Protein AF-A0A183A012-F1 (afdb_monomer_lite)

Structure (mmCIF, N/CA/C/O backbone):
data_AF-A0A183A012-F1
#
_entry.id   AF-A0A183A012-F1
#
loop_
_atom_site.group_PDB
_atom_site.id
_atom_site.type_symbol
_atom_site.label_atom_id
_atom_site.label_alt_id
_atom_site.label_comp_id
_atom_site.label_asym_id
_atom_site.label_entity_id
_atom_site.label_seq_id
_atom_site.pdbx_PDB_ins_code
_atom_site.Cartn_x
_atom_site.Cartn_y
_atom_site.Cartn_z
_atom_site.occupancy
_atom_site.B_iso_or_equiv
_atom_site.auth_seq_id
_atom_site.auth_comp_id
_atom_site.auth_asym_id
_atom_site.auth_atom_id
_atom_site.pdbx_PDB_model_num
ATOM 1 N N . MET A 1 1 ? 51.823 -16.569 -14.529 1.00 36.78 1 MET A N 1
ATOM 2 C CA . MET A 1 1 ? 51.043 -15.963 -13.430 1.00 36.78 1 MET A CA 1
ATOM 3 C C . MET A 1 1 ? 51.991 -15.063 -12.661 1.00 36.78 1 MET A C 1
ATOM 5 O O . MET A 1 1 ? 52.895 -15.563 -12.009 1.00 36.78 1 MET A O 1
ATOM 9 N N . LEU A 1 2 ? 51.897 -13.756 -12.902 1.00 35.31 2 LEU A N 1
ATOM 10 C CA . LEU A 1 2 ? 52.844 -12.757 -12.414 1.00 35.31 2 LEU A CA 1
ATOM 11 C C . LEU A 1 2 ? 52.438 -12.309 -11.009 1.00 35.31 2 LEU A C 1
ATOM 13 O O . LEU A 1 2 ? 51.446 -11.607 -10.849 1.00 35.31 2 LEU A O 1
ATOM 17 N N . ALA A 1 3 ? 53.231 -12.692 -10.018 1.00 40.47 3 ALA A N 1
ATOM 18 C CA . ALA A 1 3 ? 53.372 -11.946 -8.781 1.00 40.47 3 ALA A CA 1
ATOM 19 C C . ALA A 1 3 ? 54.783 -11.364 -8.802 1.00 40.47 3 ALA A C 1
ATOM 21 O O . ALA A 1 3 ? 55.730 -12.127 -8.949 1.00 40.47 3 ALA A O 1
ATOM 22 N N . ASN A 1 4 ? 54.920 -10.043 -8.693 1.00 37.34 4 ASN A N 1
ATOM 23 C CA . ASN A 1 4 ? 56.142 -9.428 -8.186 1.00 37.34 4 ASN A CA 1
ATOM 24 C C . ASN A 1 4 ? 55.814 -8.095 -7.493 1.00 37.34 4 ASN A C 1
ATOM 26 O O . ASN A 1 4 ? 54.924 -7.377 -7.951 1.00 37.34 4 ASN A O 1
ATOM 30 N N . PRO A 1 5 ? 56.495 -7.776 -6.380 1.00 43.38 5 PRO A N 1
ATOM 31 C CA . PRO A 1 5 ? 56.056 -6.796 -5.393 1.00 43.38 5 PRO A CA 1
ATOM 32 C C . PRO A 1 5 ? 56.637 -5.407 -5.690 1.00 43.38 5 PRO A C 1
ATOM 34 O O . PRO A 1 5 ? 57.803 -5.278 -6.066 1.00 43.38 5 PRO A O 1
ATOM 37 N N . CYS A 1 6 ? 55.852 -4.351 -5.465 1.00 37.38 6 CYS A N 1
ATOM 38 C CA . CYS A 1 6 ? 56.365 -2.981 -5.477 1.00 37.38 6 CYS A CA 1
ATOM 39 C C . CYS A 1 6 ? 57.314 -2.761 -4.289 1.00 37.38 6 CYS A C 1
ATOM 41 O O . CYS A 1 6 ? 56.897 -2.696 -3.135 1.00 37.38 6 CYS A O 1
ATOM 43 N N . VAL A 1 7 ? 58.600 -2.630 -4.603 1.00 39.66 7 VAL A N 1
ATOM 44 C CA . VAL A 1 7 ? 59.671 -2.211 -3.697 1.00 39.66 7 VAL A CA 1
ATOM 45 C C . VAL A 1 7 ? 59.504 -0.721 -3.392 1.00 39.66 7 VAL A C 1
ATOM 47 O O . VAL A 1 7 ? 59.661 0.120 -4.276 1.00 39.66 7 VAL A O 1
ATOM 50 N N . TYR A 1 8 ? 59.220 -0.377 -2.136 1.00 38.28 8 TYR A N 1
ATOM 51 C CA . TYR A 1 8 ? 59.288 1.006 -1.663 1.00 38.28 8 TYR A CA 1
ATOM 52 C C . TYR A 1 8 ? 60.761 1.384 -1.461 1.00 38.28 8 TYR A C 1
ATOM 54 O O . TYR A 1 8 ? 61.384 1.008 -0.469 1.00 38.28 8 TYR A O 1
ATOM 62 N N . ARG A 1 9 ? 61.349 2.096 -2.427 1.00 34.81 9 ARG A N 1
ATOM 63 C CA . ARG A 1 9 ? 62.685 2.683 -2.284 1.00 34.81 9 ARG A CA 1
ATOM 64 C C . ARG A 1 9 ? 62.537 4.069 -1.660 1.00 34.81 9 ARG A C 1
ATOM 66 O O . ARG A 1 9 ? 62.120 5.011 -2.328 1.00 34.81 9 ARG A O 1
ATOM 73 N N . SER A 1 10 ? 62.894 4.186 -0.383 1.00 45.75 10 SER A N 1
ATOM 74 C CA . SER A 1 10 ? 63.148 5.480 0.241 1.00 45.75 10 SER A CA 1
ATOM 75 C C . SER A 1 10 ? 64.328 6.141 -0.472 1.00 45.75 10 SER A C 1
ATOM 77 O O . SER A 1 10 ? 65.385 5.535 -0.653 1.00 45.75 10 SER A O 1
ATOM 79 N 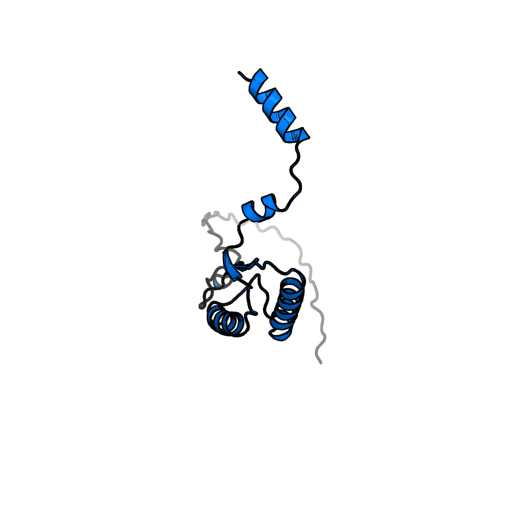N . MET A 1 11 ? 64.148 7.384 -0.913 1.00 34.81 11 MET A N 1
ATOM 80 C CA . MET A 1 11 ? 65.266 8.227 -1.311 1.00 34.81 11 MET A CA 1
ATOM 81 C C . MET A 1 11 ? 65.266 9.503 -0.485 1.00 34.81 11 MET A C 1
ATOM 83 O O . MET A 1 11 ? 64.269 10.207 -0.350 1.00 34.81 11 MET A O 1
ATOM 87 N N . SER A 1 12 ? 66.436 9.697 0.108 1.00 42.53 12 SER A N 1
ATOM 88 C CA . SER A 1 12 ? 66.907 10.770 0.962 1.00 42.53 12 SER A CA 1
ATOM 89 C C . SER A 1 12 ? 66.549 12.159 0.449 1.00 42.53 12 SER A C 1
ATOM 91 O O . SER A 1 12 ? 66.776 12.490 -0.714 1.00 42.53 12 SER A O 1
ATOM 93 N N . GLN A 1 13 ? 66.054 12.977 1.372 1.00 44.91 13 GLN A N 1
ATOM 94 C CA . GLN A 1 13 ? 65.790 14.397 1.199 1.00 44.91 13 GLN A CA 1
ATOM 95 C C . GLN A 1 13 ? 67.106 15.146 0.954 1.00 44.91 13 GLN A C 1
ATOM 97 O O . GLN A 1 13 ? 67.977 15.175 1.821 1.00 44.91 13 GLN A O 1
ATOM 102 N N . THR A 1 14 ? 67.235 15.801 -0.196 1.00 39.97 14 THR A N 1
ATOM 103 C CA . THR A 1 14 ? 68.138 16.942 -0.360 1.00 39.97 14 THR A CA 1
ATOM 104 C C . THR A 1 14 ? 67.290 18.176 -0.630 1.00 39.97 14 THR A C 1
ATOM 106 O O . THR A 1 14 ? 66.524 18.246 -1.590 1.00 39.97 14 THR A O 1
ATOM 109 N N . ILE A 1 15 ? 67.380 19.140 0.285 1.00 46.59 15 ILE A N 1
ATOM 110 C CA . ILE A 1 15 ? 66.681 20.420 0.206 1.00 46.59 15 ILE A CA 1
ATOM 111 C C . ILE A 1 15 ? 67.408 21.260 -0.842 1.00 46.59 15 ILE A C 1
ATOM 113 O O . ILE A 1 15 ? 68.466 21.826 -0.576 1.00 46.59 15 ILE A O 1
ATOM 117 N N . ILE A 1 16 ? 66.848 21.328 -2.046 1.00 45.16 16 ILE A N 1
ATOM 118 C CA . ILE A 1 16 ? 67.258 22.309 -3.048 1.00 45.16 16 ILE A CA 1
ATOM 119 C C . ILE A 1 16 ? 66.345 23.522 -2.854 1.00 45.16 16 ILE A C 1
ATOM 121 O O . ILE A 1 16 ? 65.160 23.480 -3.182 1.00 45.16 16 ILE A O 1
ATOM 125 N N . ASN A 1 17 ? 66.894 24.594 -2.278 1.00 47.72 17 ASN A N 1
ATOM 126 C CA . ASN A 1 17 ? 66.229 25.891 -2.166 1.00 47.72 17 ASN A CA 1
ATOM 127 C C . ASN A 1 17 ? 66.043 26.494 -3.565 1.00 47.72 17 ASN A C 1
ATOM 129 O O . ASN A 1 17 ? 66.909 27.202 -4.072 1.00 47.72 17 ASN A O 1
ATOM 133 N N . LEU A 1 18 ? 64.909 26.203 -4.198 1.00 49.50 18 LEU A N 1
ATOM 134 C CA . LEU A 1 18 ? 64.445 26.911 -5.386 1.00 49.50 18 LEU A CA 1
ATOM 135 C C . LEU A 1 18 ? 63.552 28.070 -4.921 1.00 49.50 18 LEU A C 1
ATOM 137 O O . LEU A 1 18 ? 62.571 27.812 -4.217 1.00 49.50 18 LEU A O 1
ATOM 141 N N . PRO A 1 19 ? 63.835 29.335 -5.291 1.00 45.66 19 PRO A N 1
ATOM 142 C CA . PRO A 1 19 ? 62.943 30.452 -5.005 1.00 45.66 19 PRO A CA 1
ATOM 143 C C . PRO A 1 19 ? 61.712 30.340 -5.915 1.00 45.66 19 PRO A C 1
ATOM 145 O O . PRO A 1 19 ? 61.594 31.008 -6.941 1.00 45.66 19 PRO A O 1
ATOM 148 N N . PHE A 1 20 ? 60.794 29.439 -5.560 1.00 48.78 20 PHE A N 1
ATOM 149 C CA . PHE A 1 20 ? 59.524 29.273 -6.247 1.00 48.78 20 PHE A CA 1
ATOM 150 C C . PHE A 1 20 ? 58.649 30.488 -5.954 1.00 48.78 20 PHE A C 1
ATOM 152 O O . PHE A 1 20 ? 58.004 30.603 -4.912 1.00 48.78 20 PHE A O 1
ATOM 159 N N . ARG A 1 21 ? 58.613 31.407 -6.918 1.00 48.47 21 ARG A N 1
ATOM 160 C CA . ARG A 1 21 ? 57.580 32.434 -7.025 1.00 48.47 21 ARG A CA 1
ATOM 161 C C . ARG A 1 21 ? 56.245 31.709 -7.219 1.00 48.47 21 ARG A C 1
ATOM 163 O O . ARG A 1 21 ? 55.905 31.314 -8.331 1.00 48.47 21 ARG A O 1
ATOM 170 N N . PHE A 1 22 ? 55.518 31.471 -6.129 1.00 48.41 22 PHE A N 1
ATOM 171 C CA . PHE A 1 22 ? 54.184 30.878 -6.167 1.00 48.41 22 PHE A CA 1
ATOM 172 C C . PHE A 1 22 ? 53.233 31.830 -6.903 1.00 48.41 22 PHE A C 1
ATOM 174 O O . PHE A 1 22 ? 52.670 32.752 -6.317 1.00 48.41 22 PHE A O 1
ATOM 181 N N . MET A 1 23 ? 53.029 31.593 -8.197 1.00 48.88 23 MET A N 1
ATOM 182 C CA . MET A 1 23 ? 51.777 31.968 -8.841 1.00 48.88 23 MET A CA 1
ATOM 183 C C . MET A 1 23 ? 50.682 31.126 -8.184 1.00 48.88 23 MET A C 1
ATOM 185 O O . MET A 1 23 ? 50.599 29.916 -8.392 1.00 48.88 23 MET A O 1
ATOM 189 N N . ARG A 1 24 ? 49.869 31.754 -7.331 1.00 47.66 24 ARG A N 1
ATOM 190 C CA . ARG A 1 24 ? 48.638 31.150 -6.820 1.00 47.66 24 ARG A CA 1
ATOM 191 C C . ARG A 1 24 ? 47.621 31.131 -7.953 1.00 47.66 24 ARG A C 1
ATOM 193 O O . ARG A 1 24 ? 46.819 32.048 -8.093 1.00 47.66 24 ARG A O 1
ATOM 200 N N . TYR A 1 25 ? 47.663 30.096 -8.782 1.00 46.91 25 TYR A N 1
ATOM 201 C CA . TYR A 1 25 ? 46.507 29.763 -9.601 1.00 46.91 25 TYR A CA 1
ATOM 202 C C . TYR A 1 25 ? 45.392 29.375 -8.628 1.00 46.91 25 TYR A C 1
ATOM 204 O O . TYR A 1 25 ? 45.577 28.473 -7.809 1.00 46.91 25 TYR A O 1
ATOM 212 N N . ASN A 1 26 ? 44.253 30.062 -8.682 1.00 51.59 26 ASN A N 1
ATOM 213 C CA . ASN A 1 26 ? 43.044 29.613 -8.001 1.00 51.59 26 ASN A CA 1
ATOM 214 C C . ASN A 1 26 ? 42.603 28.310 -8.679 1.00 51.59 26 ASN A C 1
ATOM 216 O O . ASN A 1 26 ? 41.840 28.326 -9.643 1.00 51.59 26 ASN A O 1
ATOM 220 N N . ALA A 1 27 ? 43.151 27.179 -8.235 1.00 59.78 27 ALA A N 1
ATOM 221 C CA . ALA A 1 27 ? 42.718 25.865 -8.670 1.00 59.78 27 ALA A CA 1
ATOM 222 C C . ALA A 1 27 ? 41.322 25.637 -8.087 1.00 59.78 27 ALA A C 1
ATOM 224 O O . ALA A 1 27 ? 41.170 25.164 -6.965 1.00 59.78 27 ALA A O 1
ATOM 225 N N . VAL A 1 28 ? 40.297 26.040 -8.838 1.00 61.25 28 VAL A N 1
ATOM 226 C CA . VAL A 1 28 ? 38.912 25.667 -8.559 1.00 61.25 28 VAL A CA 1
ATOM 227 C C . VAL A 1 28 ? 38.843 24.160 -8.761 1.00 61.25 28 VAL A C 1
ATOM 229 O O . VAL A 1 28 ? 38.790 23.674 -9.893 1.00 61.25 28 VAL A O 1
ATOM 232 N N . THR A 1 29 ? 38.936 23.409 -7.667 1.00 60.84 29 THR A N 1
ATOM 233 C CA . THR A 1 29 ? 38.758 21.961 -7.665 1.00 60.84 29 THR A CA 1
ATOM 234 C C . THR A 1 29 ? 37.382 21.686 -8.261 1.00 60.84 29 THR A C 1
ATOM 236 O O . THR A 1 29 ? 36.354 22.016 -7.668 1.00 60.84 29 THR A O 1
ATOM 239 N N . LYS A 1 30 ? 37.354 21.141 -9.483 1.00 66.44 30 LYS A N 1
ATOM 240 C CA . LYS A 1 30 ? 36.130 20.595 -10.079 1.00 66.44 30 LYS A CA 1
ATOM 241 C C . LYS A 1 30 ? 35.531 19.635 -9.050 1.00 66.44 30 LYS A C 1
ATOM 243 O O . LYS A 1 30 ? 36.292 18.932 -8.384 1.00 66.44 30 LYS A O 1
ATOM 248 N N . ARG A 1 31 ? 34.203 19.671 -8.877 1.00 63.72 31 ARG A N 1
ATOM 249 C CA . ARG A 1 31 ? 33.490 18.824 -7.907 1.00 63.72 31 ARG A CA 1
ATOM 250 C C . ARG A 1 31 ? 34.059 17.400 -7.952 1.00 63.72 31 ARG A C 1
ATOM 252 O O . ARG A 1 31 ? 34.243 16.864 -9.041 1.00 63.72 31 ARG A O 1
ATOM 259 N N . LEU A 1 32 ? 34.388 16.855 -6.777 1.00 73.94 32 LEU A N 1
ATOM 260 C CA . LEU A 1 32 ? 35.036 15.546 -6.622 1.00 73.94 32 LEU A CA 1
ATOM 261 C C . LEU A 1 32 ? 34.184 14.424 -7.233 1.00 73.94 32 LEU A C 1
ATOM 263 O O . LEU A 1 32 ? 34.722 13.439 -7.733 1.00 73.94 32 LEU A O 1
ATOM 267 N N . ASP A 1 33 ? 32.866 14.621 -7.238 1.00 79.38 33 ASP A N 1
ATOM 268 C CA . ASP A 1 33 ? 31.922 13.662 -7.778 1.00 79.38 33 ASP A CA 1
ATOM 269 C C . ASP A 1 33 ? 31.755 13.817 -9.293 1.00 79.38 33 ASP A C 1
ATOM 271 O O . ASP A 1 33 ? 31.560 14.926 -9.810 1.00 79.38 33 ASP A O 1
ATOM 275 N N . PRO A 1 34 ? 31.785 12.700 -10.029 1.00 83.44 34 PRO A N 1
ATOM 276 C CA . PRO A 1 34 ? 31.582 12.722 -11.460 1.00 83.44 34 PRO A CA 1
ATOM 277 C C . PRO A 1 34 ? 30.135 13.118 -11.818 1.00 83.44 34 PRO A C 1
ATOM 279 O O . PRO A 1 34 ? 29.187 12.753 -11.117 1.00 83.44 34 PRO A O 1
ATOM 282 N N . PRO A 1 35 ? 29.926 13.819 -12.952 1.00 76.62 35 PRO A N 1
ATOM 283 C CA . PRO A 1 35 ? 28.652 14.465 -13.291 1.00 76.62 35 PRO A CA 1
ATOM 284 C C . PRO A 1 35 ? 27.477 13.498 -13.511 1.00 76.62 35 PRO A C 1
ATOM 286 O O . PRO A 1 35 ? 26.329 13.932 -13.516 1.00 76.62 35 PRO A O 1
ATOM 289 N N . TYR A 1 36 ? 27.734 12.196 -13.668 1.00 76.62 36 TYR A N 1
ATOM 290 C CA . TYR A 1 36 ? 26.692 11.173 -13.789 1.00 76.62 36 TYR A CA 1
ATOM 291 C C . TYR A 1 36 ? 26.018 10.820 -12.458 1.00 76.62 36 TYR A C 1
ATOM 293 O O . TYR A 1 36 ? 24.902 10.315 -12.472 1.00 76.62 36 TYR A O 1
ATOM 301 N N . LEU A 1 37 ? 26.654 11.095 -11.313 1.00 79.50 37 LEU A N 1
ATOM 302 C CA . LEU A 1 37 ? 26.087 10.766 -10.002 1.00 79.50 37 LEU A CA 1
ATOM 303 C C . LEU A 1 37 ? 24.898 11.672 -9.646 1.00 79.50 37 LEU A C 1
ATOM 305 O O . LEU A 1 37 ? 23.957 11.242 -8.990 1.00 79.50 37 LEU A O 1
ATOM 309 N N . SER A 1 38 ? 24.925 12.918 -10.121 1.00 78.81 38 SER A N 1
ATOM 310 C CA . SER A 1 38 ? 23.837 13.894 -9.965 1.00 78.81 38 SER A CA 1
ATOM 311 C C . SER A 1 38 ? 22.957 14.022 -11.212 1.00 78.81 38 SER A C 1
ATOM 313 O O . SER A 1 38 ? 22.074 14.880 -11.253 1.00 78.81 38 SER A O 1
ATOM 315 N N . ALA A 1 39 ? 23.203 13.217 -12.250 1.00 81.44 39 ALA A N 1
ATOM 316 C CA . ALA A 1 39 ? 22.416 13.270 -13.471 1.00 81.44 39 ALA A CA 1
ATOM 317 C C . ALA A 1 39 ? 21.007 12.734 -13.205 1.00 81.44 39 ALA A C 1
ATOM 319 O O . ALA A 1 39 ? 20.821 11.634 -12.684 1.00 81.44 39 ALA A O 1
ATOM 320 N N . LYS A 1 40 ? 19.998 13.519 -13.591 1.00 80.12 40 LYS A N 1
ATOM 321 C CA . LYS A 1 40 ? 18.608 13.076 -13.526 1.00 80.12 40 LYS A CA 1
ATOM 322 C C . LYS A 1 40 ? 18.442 11.856 -14.444 1.00 80.12 40 LYS A C 1
ATOM 324 O O . LYS A 1 40 ? 18.896 11.913 -15.590 1.00 80.12 40 LYS A O 1
ATOM 329 N N . PRO A 1 41 ? 17.810 10.766 -13.978 1.00 79.25 41 PRO A N 1
ATOM 330 C CA . PRO A 1 41 ? 17.594 9.604 -14.823 1.00 79.25 41 PRO A CA 1
ATOM 331 C C . PRO A 1 41 ? 16.735 9.978 -16.043 1.00 79.25 41 PRO A C 1
ATOM 333 O O . PRO A 1 41 ? 15.881 10.865 -15.947 1.00 79.25 41 PRO A O 1
ATOM 336 N N . PRO A 1 42 ? 16.919 9.290 -17.184 1.00 85.31 42 PRO A N 1
ATOM 337 C CA . PRO A 1 42 ? 16.157 9.558 -18.405 1.00 85.31 42 PRO A CA 1
ATOM 338 C C . PRO A 1 42 ? 14.656 9.285 -18.237 1.00 85.31 42 PRO A C 1
ATOM 340 O O . PRO A 1 42 ? 13.838 9.886 -18.925 1.00 85.31 42 PRO A O 1
ATOM 343 N N . ILE A 1 43 ? 14.292 8.394 -17.309 1.00 85.44 43 ILE A N 1
ATOM 344 C CA . ILE A 1 43 ? 12.908 8.074 -16.959 1.00 85.44 43 ILE A CA 1
ATOM 345 C C . ILE A 1 43 ? 12.643 8.615 -15.550 1.00 85.44 43 ILE A C 1
ATOM 347 O O . ILE A 1 43 ? 13.427 8.321 -14.642 1.00 85.44 43 ILE A O 1
ATOM 351 N N . PRO A 1 44 ? 11.554 9.373 -15.337 1.00 83.69 44 PRO A N 1
ATOM 352 C CA . PRO A 1 44 ? 11.191 9.838 -14.008 1.00 83.69 44 PRO A CA 1
ATOM 353 C C . PRO A 1 44 ? 10.833 8.659 -13.092 1.00 83.69 44 PRO A C 1
ATOM 355 O O . PRO A 1 44 ? 10.136 7.718 -13.483 1.00 83.69 44 PRO A O 1
ATOM 358 N N . ILE A 1 45 ? 11.329 8.734 -11.861 1.00 83.56 45 ILE A N 1
ATOM 359 C CA . ILE A 1 45 ? 11.052 7.790 -10.780 1.00 83.56 45 ILE A CA 1
ATOM 360 C C . ILE A 1 45 ? 10.181 8.537 -9.772 1.00 83.56 45 ILE A C 1
ATOM 362 O O . ILE A 1 45 ? 10.532 9.648 -9.370 1.00 83.56 45 ILE A O 1
ATOM 366 N N . TYR A 1 46 ? 9.042 7.958 -9.406 1.00 79.25 46 TYR A N 1
ATOM 367 C CA . TYR A 1 46 ? 8.207 8.467 -8.324 1.00 79.25 46 TYR A CA 1
ATOM 368 C C . TYR A 1 46 ? 8.823 8.046 -6.993 1.00 79.25 46 TYR A C 1
ATOM 370 O O . TYR A 1 46 ? 9.216 6.891 -6.840 1.00 79.25 46 TYR A O 1
ATOM 378 N N . THR A 1 47 ? 8.967 9.010 -6.085 1.00 72.06 47 THR A N 1
ATOM 379 C CA . THR A 1 47 ? 9.819 8.887 -4.897 1.00 72.06 47 THR A CA 1
ATOM 380 C C . THR A 1 47 ? 9.152 8.232 -3.703 1.00 72.06 47 THR A C 1
ATOM 382 O O . THR A 1 47 ? 9.889 7.871 -2.81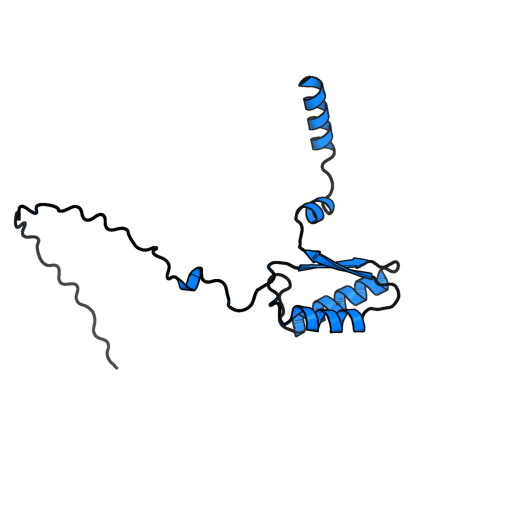2 1.00 72.06 47 THR A O 1
ATOM 385 N N . GLU A 1 48 ? 7.823 8.094 -3.691 1.00 82.56 48 GLU A N 1
ATOM 386 C CA . GLU A 1 48 ? 7.027 7.316 -2.729 1.00 82.56 48 GLU A CA 1
ATOM 387 C C . GLU A 1 48 ? 5.542 7.482 -3.108 1.00 82.56 48 GLU A C 1
ATOM 389 O O . GLU A 1 48 ? 5.093 8.595 -3.406 1.00 82.56 48 GLU A O 1
ATOM 394 N N . ILE A 1 49 ? 4.783 6.384 -3.159 1.00 86.25 49 ILE A N 1
ATOM 395 C CA . ILE A 1 49 ? 3.348 6.393 -3.478 1.00 86.25 49 ILE A CA 1
ATOM 396 C C . ILE A 1 49 ? 2.602 5.672 -2.363 1.00 86.25 49 ILE A C 1
ATOM 398 O O . ILE A 1 49 ? 2.955 4.549 -2.001 1.00 86.25 49 ILE A O 1
ATOM 402 N N . GLN A 1 50 ? 1.540 6.297 -1.867 1.00 88.00 50 GLN A N 1
ATOM 403 C CA . GLN A 1 50 ? 0.665 5.727 -0.856 1.00 88.00 50 GLN A CA 1
ATOM 404 C C . GLN A 1 50 ? -0.604 5.167 -1.507 1.00 88.00 50 GLN A C 1
ATOM 406 O O . GLN A 1 50 ? -1.243 5.829 -2.331 1.00 88.00 50 GLN A O 1
ATOM 411 N N . PHE A 1 51 ? -0.963 3.939 -1.127 1.00 90.38 51 PHE A N 1
ATOM 412 C CA . PHE A 1 51 ? -2.209 3.284 -1.516 1.00 90.38 51 PHE A CA 1
ATOM 413 C C . PHE A 1 51 ? -3.116 3.179 -0.296 1.00 90.38 51 PHE A C 1
ATOM 415 O O . PHE A 1 51 ? -2.822 2.446 0.647 1.00 90.38 51 PHE A O 1
ATOM 422 N N . ASP A 1 52 ? -4.234 3.882 -0.353 1.00 91.62 52 ASP A N 1
ATOM 423 C CA . ASP A 1 52 ? -5.228 3.928 0.703 1.00 91.62 52 ASP A CA 1
ATOM 424 C C . ASP A 1 52 ? -6.427 3.083 0.293 1.00 91.62 52 ASP A C 1
ATOM 426 O O . ASP A 1 52 ? -7.035 3.298 -0.756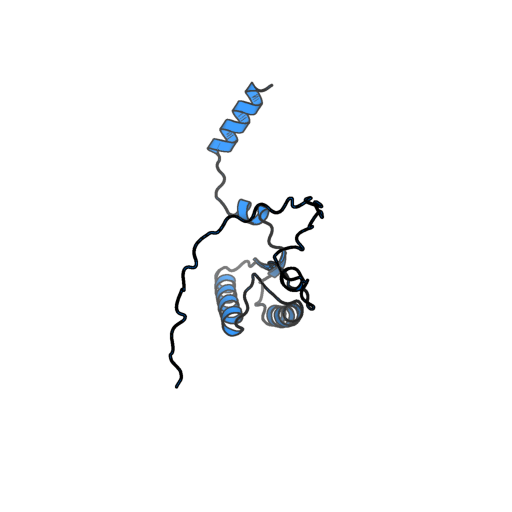 1.00 91.62 52 ASP A O 1
ATOM 430 N N . LEU A 1 53 ? -6.762 2.105 1.128 1.00 93.94 53 LEU A N 1
ATOM 431 C CA . LEU A 1 53 ? -7.886 1.206 0.911 1.00 93.94 53 LEU A CA 1
ATOM 432 C C . LEU A 1 53 ? -8.947 1.467 1.966 1.00 93.94 53 LEU A C 1
ATOM 434 O O . LEU A 1 53 ? -8.656 1.449 3.163 1.00 93.94 53 LEU A O 1
ATOM 438 N N . LYS A 1 54 ? -10.181 1.669 1.519 1.00 93.69 54 LYS A N 1
ATOM 439 C CA . LYS A 1 54 ? -11.345 1.836 2.386 1.00 93.69 54 LYS A CA 1
ATOM 440 C C . LYS A 1 54 ? -12.364 0.760 2.057 1.00 93.69 54 LYS A C 1
ATOM 442 O O . LYS A 1 54 ? -12.609 0.458 0.895 1.00 93.69 54 LYS A O 1
ATOM 447 N N . CYS A 1 55 ? -12.935 0.157 3.088 1.00 94.88 55 CYS A N 1
ATOM 448 C CA . CYS A 1 55 ? -13.987 -0.840 2.956 1.00 94.88 55 CYS A CA 1
ATOM 449 C C . CYS A 1 55 ? -14.834 -0.850 4.225 1.00 94.88 55 CYS A C 1
ATOM 451 O O . CYS A 1 55 ? -14.334 -0.530 5.305 1.00 94.88 55 CYS A O 1
ATOM 453 N N . PHE A 1 56 ? -16.096 -1.247 4.091 1.00 94.31 56 PHE A N 1
ATOM 454 C CA . PHE A 1 56 ? -16.981 -1.474 5.230 1.00 94.31 56 PHE A CA 1
ATOM 455 C C . PHE A 1 56 ? -16.717 -2.819 5.918 1.00 94.31 56 PHE A C 1
ATOM 457 O O . PHE A 1 56 ? -16.840 -2.905 7.137 1.00 94.31 56 PHE A O 1
ATOM 464 N N . ASP A 1 57 ? -16.344 -3.853 5.157 1.00 96.50 57 ASP A N 1
ATOM 465 C CA . ASP A 1 57 ? -16.049 -5.182 5.692 1.00 96.50 57 ASP A CA 1
ATOM 466 C C . ASP A 1 57 ? -14.537 -5.384 5.863 1.00 96.50 57 ASP A C 1
ATOM 468 O O . ASP A 1 57 ? -13.748 -5.323 4.914 1.00 96.50 57 ASP A O 1
ATOM 472 N N . PHE A 1 58 ? -14.133 -5.661 7.101 1.00 95.31 58 PHE A N 1
ATOM 473 C CA . PHE A 1 58 ? -12.741 -5.894 7.453 1.00 95.31 58 PHE A CA 1
ATOM 474 C C . PHE A 1 58 ? -12.178 -7.178 6.827 1.00 95.31 58 PHE A C 1
ATOM 476 O O . PHE A 1 58 ? -11.012 -7.197 6.434 1.00 95.31 58 PHE A O 1
ATOM 483 N N . ALA A 1 59 ? -12.981 -8.239 6.691 1.00 95.44 59 ALA A N 1
ATOM 484 C CA . ALA A 1 59 ? -12.489 -9.521 6.185 1.00 95.44 59 ALA A CA 1
ATOM 485 C C . ALA A 1 59 ? -12.048 -9.418 4.715 1.00 95.44 59 ALA A C 1
ATOM 487 O O . ALA A 1 59 ? -10.976 -9.903 4.336 1.00 95.44 59 ALA A O 1
ATOM 488 N N . ILE A 1 60 ? -12.848 -8.721 3.9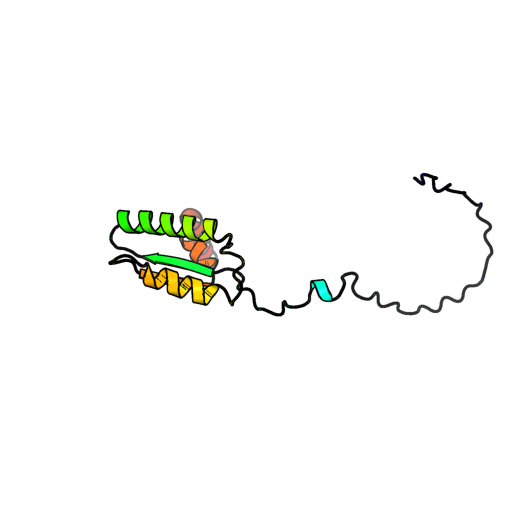01 1.00 96.19 60 ILE A N 1
ATOM 489 C CA . ILE A 1 60 ? -12.544 -8.444 2.492 1.00 96.19 60 ILE A CA 1
ATOM 490 C C . ILE A 1 60 ? -11.300 -7.556 2.390 1.00 96.19 60 ILE A C 1
ATOM 492 O O . ILE A 1 60 ? -10.391 -7.843 1.604 1.00 96.19 60 ILE A O 1
ATOM 496 N N . LEU A 1 61 ? -11.226 -6.511 3.220 1.00 95.75 61 LEU A N 1
ATOM 497 C CA . LEU A 1 61 ? -10.097 -5.586 3.249 1.00 95.75 61 LEU A CA 1
ATOM 498 C C . LEU A 1 61 ? -8.779 -6.302 3.577 1.00 95.75 61 LEU A C 1
ATOM 500 O O . LEU A 1 61 ? -7.795 -6.146 2.853 1.00 95.75 61 LEU A O 1
ATOM 504 N N . GLU A 1 62 ? -8.753 -7.124 4.627 1.00 95.31 62 GLU A N 1
ATOM 505 C CA . GLU A 1 62 ? -7.557 -7.864 5.040 1.00 95.31 62 GLU A CA 1
ATOM 506 C C . GLU A 1 62 ? -7.096 -8.843 3.949 1.00 95.31 62 GLU A C 1
ATOM 508 O O . GLU A 1 62 ? -5.902 -8.926 3.623 1.00 95.31 62 GLU A O 1
ATOM 513 N N . GLN A 1 63 ? -8.042 -9.558 3.334 1.00 95.81 63 GLN A N 1
ATOM 514 C CA . GLN A 1 63 ? -7.747 -10.468 2.233 1.00 95.81 63 GLN A CA 1
ATOM 515 C C . GLN A 1 63 ? -7.141 -9.726 1.036 1.00 95.81 63 GLN A C 1
ATOM 517 O O . GLN A 1 63 ? -6.154 -10.199 0.457 1.00 95.81 63 GLN A O 1
ATOM 522 N N . TYR A 1 64 ? -7.689 -8.562 0.682 1.00 96.00 64 TYR A N 1
ATOM 523 C CA . TYR A 1 64 ? -7.198 -7.768 -0.438 1.00 96.00 64 TYR A CA 1
ATOM 524 C C . TYR A 1 64 ? -5.814 -7.166 -0.161 1.00 96.00 64 TYR A C 1
ATOM 526 O O . TYR A 1 64 ? -4.907 -7.300 -0.983 1.00 96.00 64 TYR A O 1
ATOM 534 N N . VAL A 1 65 ? -5.578 -6.623 1.037 1.00 94.88 65 VAL A N 1
ATOM 535 C CA . VAL A 1 65 ? -4.248 -6.144 1.463 1.00 94.88 65 VAL A CA 1
ATOM 536 C C . VAL A 1 65 ? -3.208 -7.268 1.379 1.00 94.88 65 VAL A C 1
ATOM 538 O O . VAL A 1 65 ? -2.091 -7.074 0.886 1.00 94.88 65 VAL A O 1
ATOM 541 N N . LYS A 1 66 ? -3.571 -8.485 1.797 1.00 95.50 66 LYS A N 1
ATOM 542 C CA . LYS A 1 66 ? -2.703 -9.666 1.689 1.00 95.50 66 LYS A CA 1
ATOM 543 C C . LYS A 1 66 ? -2.412 -10.045 0.235 1.00 95.50 66 LYS A C 1
ATOM 545 O O . LYS A 1 66 ? -1.289 -10.464 -0.064 1.00 95.50 66 LYS A O 1
ATOM 550 N N . TYR A 1 67 ? -3.394 -9.924 -0.658 1.00 94.81 67 TYR A N 1
ATOM 551 C CA . TYR A 1 67 ? -3.210 -10.116 -2.097 1.00 94.81 67 TYR A CA 1
ATOM 552 C C . TYR A 1 67 ? -2.230 -9.087 -2.673 1.00 94.81 67 TYR A C 1
ATOM 554 O O . TYR A 1 67 ? -1.247 -9.488 -3.297 1.00 94.81 67 TYR A O 1
ATOM 562 N N . LEU A 1 68 ? -2.423 -7.798 -2.381 1.00 94.06 68 LEU A N 1
ATOM 563 C CA . LEU A 1 68 ? -1.550 -6.720 -2.854 1.00 94.06 68 LEU A CA 1
ATOM 564 C C . LEU A 1 68 ? -0.105 -6.919 -2.413 1.00 94.06 68 LEU A C 1
ATOM 566 O O . LEU A 1 68 ? 0.806 -6.856 -3.236 1.00 94.06 68 LEU A O 1
ATOM 570 N N . ARG A 1 69 ? 0.120 -7.252 -1.136 1.00 91.81 69 ARG A N 1
ATOM 571 C CA . ARG A 1 69 ? 1.476 -7.509 -0.634 1.00 91.81 69 ARG A CA 1
ATOM 572 C C . ARG A 1 69 ? 2.163 -8.614 -1.435 1.00 91.81 69 ARG A C 1
ATOM 574 O O . ARG A 1 69 ? 3.301 -8.452 -1.859 1.00 91.81 69 ARG A O 1
ATOM 581 N N . LYS A 1 70 ? 1.453 -9.716 -1.703 1.00 94.06 70 LYS A N 1
ATOM 582 C CA . LYS A 1 70 ? 1.966 -10.818 -2.534 1.00 94.06 70 LYS A CA 1
ATOM 583 C C . LYS A 1 70 ? 2.192 -10.396 -3.986 1.00 94.06 70 LYS A C 1
ATOM 585 O O . LYS A 1 70 ? 3.148 -10.869 -4.593 1.00 94.06 70 LYS A O 1
ATOM 590 N N . PHE A 1 71 ? 1.322 -9.558 -4.543 1.00 93.50 71 PHE A N 1
ATOM 591 C CA . PHE A 1 71 ? 1.432 -9.051 -5.908 1.00 93.50 71 PHE A CA 1
ATOM 592 C C . PHE A 1 71 ? 2.719 -8.236 -6.094 1.00 93.50 71 PHE A C 1
ATOM 594 O O . PHE A 1 71 ? 3.530 -8.578 -6.954 1.00 93.50 71 PHE A O 1
ATOM 601 N N . PHE A 1 72 ? 2.975 -7.258 -5.222 1.00 91.50 72 PHE A N 1
ATOM 602 C CA . PHE A 1 72 ? 4.203 -6.457 -5.268 1.00 91.50 72 PHE A CA 1
ATOM 603 C C . PHE A 1 72 ? 5.466 -7.297 -5.034 1.00 91.50 72 PHE A C 1
ATOM 605 O O . PHE A 1 72 ? 6.433 -7.159 -5.783 1.00 91.50 72 PHE A O 1
ATOM 612 N N . THR A 1 73 ? 5.442 -8.240 -4.078 1.00 92.25 73 THR A N 1
ATOM 613 C CA . THR A 1 73 ? 6.572 -9.164 -3.858 1.00 92.25 73 THR A CA 1
ATOM 614 C C . THR A 1 73 ? 6.864 -10.019 -5.092 1.00 92.25 73 THR A C 1
ATOM 616 O O . THR A 1 73 ? 8.022 -10.214 -5.436 1.00 92.25 73 THR A O 1
ATOM 619 N N . LYS A 1 74 ? 5.837 -10.520 -5.790 1.00 93.25 74 LYS A N 1
ATOM 620 C CA . LYS A 1 74 ? 6.025 -11.341 -6.999 1.00 93.25 74 LYS A CA 1
ATOM 621 C C . LYS A 1 74 ? 6.597 -10.555 -8.175 1.00 93.25 74 LYS A C 1
ATOM 623 O O . LYS A 1 74 ? 7.316 -11.130 -8.986 1.00 93.25 74 LYS A O 1
ATOM 628 N N . LEU A 1 75 ? 6.268 -9.270 -8.278 1.00 89.31 75 LEU A N 1
ATOM 629 C CA . LEU A 1 75 ? 6.766 -8.397 -9.338 1.00 89.31 75 LEU A CA 1
ATOM 630 C C . LEU A 1 75 ? 8.148 -7.799 -9.032 1.00 89.31 75 LEU A C 1
ATOM 632 O O . LEU A 1 75 ? 8.691 -7.101 -9.885 1.00 89.31 75 LEU A O 1
ATOM 636 N N . ASN A 1 76 ? 8.727 -8.078 -7.854 1.00 89.06 76 ASN A N 1
ATOM 637 C CA . ASN A 1 76 ? 9.967 -7.462 -7.368 1.00 89.06 76 ASN A CA 1
ATOM 638 C C . ASN A 1 76 ? 9.925 -5.925 -7.452 1.00 89.06 76 ASN A C 1
ATOM 640 O O . ASN A 1 76 ? 10.902 -5.282 -7.835 1.00 89.06 76 ASN A O 1
ATOM 644 N N . LEU A 1 77 ? 8.763 -5.344 -7.143 1.00 85.56 77 LEU A N 1
ATOM 645 C CA . LEU A 1 77 ? 8.548 -3.903 -7.160 1.00 85.56 77 LEU A CA 1
ATOM 646 C C . LEU A 1 77 ? 8.558 -3.362 -5.734 1.00 85.56 77 LEU A C 1
ATOM 648 O O . LEU A 1 77 ? 7.799 -3.822 -4.882 1.00 85.56 77 LEU A O 1
ATOM 652 N N . GLU A 1 78 ? 9.391 -2.354 -5.503 1.00 80.06 78 GLU A N 1
ATOM 653 C CA . GLU A 1 78 ? 9.404 -1.581 -4.264 1.00 80.06 78 GLU A CA 1
ATOM 654 C C . GLU A 1 78 ? 8.447 -0.393 -4.393 1.00 80.06 78 GLU A C 1
ATOM 656 O O . GLU A 1 78 ? 8.510 0.367 -5.362 1.00 80.06 78 GLU A O 1
ATOM 661 N N . VAL A 1 79 ? 7.566 -0.223 -3.404 1.00 74.62 79 VAL A N 1
ATOM 662 C CA . VAL A 1 79 ? 6.569 0.864 -3.370 1.00 74.62 79 VAL A CA 1
ATOM 663 C C . VAL A 1 79 ? 7.236 2.245 -3.261 1.00 74.62 79 VAL A C 1
ATOM 665 O O . VAL A 1 79 ? 6.704 3.232 -3.761 1.00 74.62 79 VAL A O 1
ATOM 668 N N . GLU A 1 80 ? 8.442 2.303 -2.694 1.00 79.44 80 GLU A N 1
ATOM 669 C CA . GLU A 1 80 ? 9.237 3.528 -2.544 1.00 79.44 80 GLU A CA 1
ATOM 670 C C . GLU A 1 80 ? 9.796 4.047 -3.882 1.00 79.44 80 GLU A C 1
ATOM 672 O O . GLU A 1 80 ? 9.995 5.243 -4.055 1.00 79.44 80 GLU A O 1
ATOM 677 N N . LYS A 1 81 ? 10.071 3.169 -4.860 1.00 81.81 81 LYS A N 1
ATOM 678 C CA . LYS A 1 81 ? 10.794 3.539 -6.093 1.00 81.81 81 LYS A CA 1
ATOM 679 C C . LYS A 1 81 ? 10.140 2.954 -7.335 1.00 81.81 81 LYS A C 1
ATOM 681 O O . LYS A 1 81 ? 10.670 2.061 -7.999 1.00 81.81 81 LYS A O 1
ATOM 686 N N . LEU A 1 82 ? 8.996 3.520 -7.704 1.00 84.94 82 LEU A N 1
ATOM 687 C CA . LEU A 1 82 ? 8.269 3.140 -8.912 1.00 84.94 82 LEU A CA 1
ATOM 688 C C . LEU A 1 82 ? 8.707 3.977 -10.117 1.00 84.94 82 LEU A C 1
ATOM 690 O O . LEU A 1 82 ? 8.623 5.206 -10.129 1.00 84.94 82 LEU A O 1
ATOM 694 N N . LYS A 1 83 ? 9.148 3.304 -11.186 1.00 86.69 83 LYS A N 1
ATOM 695 C CA . LYS A 1 83 ? 9.366 3.967 -12.481 1.00 86.69 83 LYS A CA 1
ATOM 696 C C . LYS A 1 83 ? 8.020 4.347 -13.082 1.00 86.69 83 LYS A C 1
ATOM 698 O O . LYS A 1 83 ? 7.080 3.551 -13.042 1.00 86.69 83 LYS A O 1
ATOM 703 N N . ALA A 1 84 ? 7.967 5.495 -13.750 1.00 85.69 84 ALA A N 1
ATOM 704 C CA . ALA A 1 84 ? 6.724 5.993 -14.333 1.00 85.69 84 ALA A CA 1
ATOM 705 C C . ALA A 1 84 ? 6.058 5.049 -15.348 1.00 85.69 84 ALA A C 1
ATOM 707 O O . ALA A 1 84 ? 4.848 5.101 -15.523 1.00 85.69 84 ALA A O 1
ATOM 708 N N . ILE A 1 85 ? 6.824 4.153 -15.975 1.00 87.81 85 ILE A N 1
ATOM 709 C CA . ILE A 1 85 ? 6.314 3.179 -16.951 1.00 87.81 85 ILE A CA 1
ATOM 710 C C . ILE A 1 85 ? 5.492 2.070 -16.274 1.00 87.81 85 ILE A C 1
ATOM 712 O O . ILE A 1 85 ? 4.529 1.578 -16.851 1.00 87.81 85 ILE A O 1
ATOM 716 N N . HIS A 1 86 ? 5.859 1.665 -15.054 1.00 88.56 86 HIS A N 1
ATOM 717 C CA . HIS A 1 86 ? 5.200 0.550 -14.366 1.00 88.56 86 HIS A CA 1
ATOM 718 C C . HIS A 1 86 ? 3.889 0.968 -13.698 1.00 88.56 86 HIS A C 1
ATOM 720 O O . HIS A 1 86 ? 2.962 0.168 -13.628 1.00 88.56 86 HIS A O 1
ATOM 726 N N . LEU A 1 87 ? 3.801 2.219 -13.239 1.00 88.75 87 LEU A N 1
ATOM 727 C CA . LEU A 1 87 ? 2.647 2.738 -12.511 1.00 88.75 87 LEU A CA 1
ATOM 728 C C . LEU A 1 87 ? 1.299 2.582 -13.249 1.00 88.75 87 LEU A C 1
ATOM 730 O O . LEU A 1 87 ? 0.393 2.026 -12.635 1.00 88.75 87 LEU A O 1
ATOM 734 N N . PRO A 1 88 ? 1.134 2.997 -14.526 1.00 90.69 88 PRO A N 1
ATOM 735 C CA . PRO A 1 88 ? -0.153 2.861 -15.215 1.00 90.69 88 PRO A CA 1
ATOM 736 C C . PRO A 1 88 ? -0.574 1.395 -15.362 1.00 90.69 88 PRO A C 1
ATOM 738 O O . PRO A 1 88 ? -1.712 1.052 -15.074 1.00 90.69 88 PRO A O 1
ATOM 741 N N . VAL A 1 89 ? 0.370 0.511 -15.701 1.00 91.38 89 VAL A N 1
ATOM 742 C CA . VAL A 1 89 ? 0.102 -0.927 -15.863 1.00 91.38 89 VAL A CA 1
ATOM 743 C C . VAL A 1 89 ? -0.356 -1.555 -14.548 1.00 91.38 89 VAL A C 1
ATOM 745 O O . VAL A 1 89 ? -1.283 -2.358 -14.530 1.00 91.38 89 VAL A O 1
ATOM 748 N N . ILE A 1 90 ? 0.286 -1.193 -13.436 1.00 91.69 90 ILE A N 1
ATOM 749 C CA . ILE A 1 90 ? -0.105 -1.676 -12.109 1.00 91.69 90 ILE A CA 1
ATOM 750 C C . ILE A 1 90 ? -1.501 -1.170 -11.768 1.00 91.69 90 ILE A C 1
ATOM 752 O O . ILE A 1 90 ? -2.330 -1.961 -11.338 1.00 91.69 90 ILE A O 1
ATOM 756 N N . MET A 1 91 ? -1.779 0.112 -11.999 1.00 91.44 91 MET A N 1
ATOM 757 C CA . MET A 1 91 ? -3.085 0.705 -11.714 1.00 91.44 91 MET A CA 1
ATOM 758 C C . MET A 1 91 ? -4.213 0.028 -12.471 1.00 91.44 91 MET A C 1
ATOM 760 O O . MET A 1 91 ? -5.210 -0.323 -11.847 1.00 91.44 91 MET A O 1
ATOM 764 N N . ASP A 1 92 ? -4.033 -0.247 -13.759 1.00 93.81 92 ASP A N 1
ATOM 765 C CA . ASP A 1 92 ? -5.034 -0.962 -14.548 1.00 93.81 92 ASP A CA 1
ATOM 766 C C . ASP A 1 92 ? -5.324 -2.347 -13.955 1.00 93.81 92 ASP A C 1
ATOM 768 O O . ASP A 1 92 ? -6.482 -2.723 -13.768 1.00 93.81 92 ASP A O 1
ATOM 772 N N . VAL A 1 93 ? -4.275 -3.086 -13.582 1.00 93.75 93 VAL A N 1
ATOM 773 C CA . VAL A 1 93 ? -4.413 -4.406 -12.953 1.00 93.75 93 VAL A CA 1
ATOM 774 C C . VAL A 1 93 ? -5.087 -4.302 -11.583 1.00 93.75 93 VAL A C 1
ATOM 776 O O . VAL A 1 93 ? -5.919 -5.143 -11.248 1.00 93.75 93 VAL A O 1
ATOM 779 N N . LEU A 1 94 ? -4.762 -3.292 -10.780 1.00 93.31 94 LEU A N 1
ATOM 780 C CA . LEU A 1 94 ? -5.352 -3.110 -9.455 1.00 93.31 94 LEU A CA 1
ATOM 781 C C . LEU A 1 94 ? -6.835 -2.741 -9.532 1.00 93.31 94 LEU A C 1
ATOM 783 O O . LEU A 1 94 ? -7.637 -3.326 -8.809 1.00 93.31 94 LEU A O 1
ATOM 787 N N . TYR A 1 95 ? -7.212 -1.826 -10.426 1.00 92.75 95 TYR A N 1
ATOM 788 C CA . TYR A 1 95 ? -8.611 -1.435 -10.606 1.00 92.75 95 TYR A CA 1
ATOM 789 C C . TYR A 1 95 ? -9.464 -2.570 -11.180 1.00 92.75 95 TYR A C 1
ATOM 791 O O . TYR A 1 95 ? -10.616 -2.719 -10.784 1.00 92.75 95 TYR A O 1
ATOM 799 N N . GLN A 1 96 ? -8.907 -3.408 -12.058 1.00 93.88 96 GLN A N 1
ATOM 800 C CA . GLN A 1 96 ? -9.613 -4.578 -12.593 1.00 93.88 96 GLN A CA 1
ATOM 801 C C . GLN A 1 96 ? -9.838 -5.683 -11.553 1.00 93.88 96 GLN A C 1
ATOM 803 O O . GLN A 1 96 ? -10.789 -6.449 -11.677 1.00 93.88 96 GLN A O 1
ATOM 808 N N . ASN A 1 97 ? -8.971 -5.781 -10.542 1.00 94.44 97 ASN A N 1
ATOM 809 C CA . ASN A 1 97 ? -9.042 -6.810 -9.502 1.00 94.44 97 ASN A CA 1
ATOM 810 C C . ASN A 1 97 ? -9.654 -6.300 -8.185 1.00 94.44 97 ASN A C 1
ATOM 812 O O . ASN A 1 97 ? -9.520 -6.969 -7.156 1.00 94.44 97 ASN A O 1
ATOM 816 N N . LEU A 1 98 ? -10.296 -5.128 -8.189 1.00 94.69 98 LEU A N 1
ATOM 817 C CA . LEU A 1 98 ? -10.862 -4.533 -6.983 1.00 94.69 98 LEU A CA 1
ATOM 818 C C . LEU A 1 98 ? -12.132 -5.300 -6.559 1.00 94.69 98 LEU A C 1
ATOM 820 O O . LEU A 1 98 ? -13.048 -5.449 -7.370 1.00 94.69 98 LEU A O 1
ATOM 824 N N . PRO A 1 99 ? -12.207 -5.818 -5.320 1.00 93.38 99 PRO A N 1
ATOM 825 C CA . PRO A 1 99 ? -13.386 -6.535 -4.846 1.00 93.38 99 PRO A CA 1
ATOM 826 C C . PRO A 1 99 ? -14.552 -5.577 -4.561 1.00 93.38 99 PRO A C 1
ATOM 828 O O . PRO A 1 99 ? -14.374 -4.367 -4.406 1.00 93.38 99 PRO A O 1
ATOM 831 N N . GLU A 1 100 ? -15.760 -6.130 -4.472 1.00 90.19 100 GLU A N 1
ATOM 832 C CA . GLU A 1 100 ? -16.977 -5.355 -4.225 1.00 90.19 100 GLU A CA 1
ATOM 833 C C . GLU A 1 100 ? -16.899 -4.580 -2.901 1.00 90.19 100 GLU A C 1
ATOM 835 O O . GLU A 1 100 ? -16.499 -5.115 -1.866 1.00 90.19 100 GLU A O 1
ATOM 840 N N . GLY A 1 101 ? -17.281 -3.301 -2.935 1.00 90.06 101 GLY A N 1
ATOM 841 C CA . GLY A 1 101 ? -17.316 -2.447 -1.744 1.00 90.06 101 GLY A CA 1
ATOM 842 C C . GLY A 1 101 ? -15.947 -1.993 -1.223 1.00 90.06 101 GLY A C 1
ATOM 843 O O . GLY A 1 101 ? -15.882 -1.458 -0.114 1.00 90.06 101 GLY A O 1
ATOM 844 N N . VAL A 1 102 ? -14.865 -2.193 -1.985 1.00 95.12 102 VAL A N 1
ATOM 845 C CA . VAL A 1 102 ? -13.545 -1.620 -1.688 1.00 95.12 102 VAL A CA 1
ATOM 846 C C . VAL A 1 102 ? -13.298 -0.387 -2.551 1.00 95.12 102 VAL A C 1
ATOM 848 O O . VAL A 1 102 ? -13.427 -0.426 -3.771 1.00 95.12 102 VAL A O 1
ATOM 851 N N . GLU A 1 103 ? -12.885 0.701 -1.911 1.00 93.81 103 GLU A N 1
ATOM 852 C CA . GLU A 1 103 ? -12.431 1.927 -2.559 1.00 93.81 103 GLU A CA 1
ATOM 853 C C . GLU A 1 103 ? -10.906 2.030 -2.440 1.00 93.81 103 GLU A C 1
ATOM 855 O O . GLU A 1 103 ? -10.348 1.894 -1.349 1.00 93.81 103 GLU A O 1
ATOM 860 N N . LEU A 1 104 ? -10.228 2.275 -3.564 1.00 93.56 104 LEU A N 1
ATOM 861 C CA . LEU A 1 104 ? -8.779 2.470 -3.634 1.00 93.56 104 LEU A CA 1
ATOM 862 C C . LEU A 1 104 ? -8.464 3.921 -4.016 1.00 93.56 104 LEU A C 1
ATOM 864 O O . LEU A 1 104 ? -8.811 4.369 -5.111 1.00 93.56 104 LEU A O 1
ATOM 868 N N . THR A 1 105 ? -7.746 4.625 -3.144 1.00 91.75 105 THR A N 1
ATOM 869 C CA . THR A 1 105 ? -7.221 5.975 -3.377 1.00 91.75 105 THR A CA 1
ATOM 870 C C . THR A 1 105 ? -5.698 5.971 -3.404 1.00 91.75 105 THR A C 1
ATOM 872 O O . THR A 1 105 ? -5.046 5.201 -2.705 1.00 91.75 105 THR A O 1
ATOM 875 N N . VAL A 1 106 ? -5.119 6.810 -4.261 1.00 90.62 106 VAL A N 1
ATOM 876 C CA . VAL A 1 106 ? -3.690 6.774 -4.593 1.00 90.62 106 VAL A CA 1
ATOM 877 C C . VAL A 1 106 ? -3.153 8.185 -4.463 1.00 90.62 106 VAL A C 1
ATOM 879 O O . VAL A 1 106 ? -3.635 9.093 -5.142 1.00 90.62 106 VAL A O 1
ATOM 882 N N . GLY A 1 107 ? -2.179 8.370 -3.580 1.00 87.69 107 GLY A N 1
ATOM 883 C CA . GLY A 1 107 ? -1.650 9.678 -3.216 1.00 87.69 107 GLY A CA 1
ATOM 884 C C . GLY A 1 107 ? -0.131 9.689 -3.130 1.00 87.69 107 GLY A C 1
ATOM 885 O O . GLY A 1 107 ? 0.540 8.666 -3.282 1.00 87.69 107 GLY A O 1
ATOM 886 N N . LYS A 1 108 ? 0.417 10.880 -2.894 1.00 86.94 108 LYS A N 1
ATOM 887 C CA . LYS A 1 108 ? 1.803 11.012 -2.445 1.00 86.94 108 LYS A CA 1
ATOM 888 C C . LYS A 1 108 ? 1.847 10.689 -0.955 1.00 86.94 108 LYS A C 1
ATOM 890 O O . LYS A 1 108 ? 0.882 10.974 -0.253 1.00 86.94 108 LYS A O 1
ATOM 895 N N . THR A 1 109 ? 2.948 10.102 -0.502 1.00 86.38 109 THR A N 1
ATOM 896 C CA . THR A 1 109 ? 3.183 9.908 0.929 1.00 86.38 109 THR A CA 1
ATOM 897 C C . THR A 1 109 ? 3.397 11.270 1.579 1.00 86.38 109 THR A C 1
ATOM 899 O O . THR A 1 109 ? 4.359 11.969 1.254 1.00 86.38 109 THR A O 1
ATOM 902 N N . ASP A 1 110 ? 2.486 11.645 2.473 1.00 86.12 110 ASP A N 1
ATOM 903 C CA . ASP A 1 110 ? 2.554 12.888 3.234 1.00 86.12 110 ASP A CA 1
ATOM 904 C C . ASP A 1 110 ? 2.881 12.564 4.705 1.00 86.12 110 ASP A C 1
ATOM 906 O O . ASP A 1 110 ? 2.111 11.849 5.350 1.00 86.12 110 ASP A O 1
ATOM 910 N N . PRO A 1 111 ? 3.955 13.127 5.296 1.00 84.12 111 PRO A N 1
ATOM 911 C CA . PRO A 1 111 ? 4.353 12.804 6.673 1.00 84.12 111 PRO A CA 1
ATOM 912 C C . PRO A 1 111 ? 3.305 13.235 7.712 1.00 84.12 111 PRO A C 1
ATOM 914 O O . PRO A 1 111 ? 3.165 12.612 8.759 1.00 84.12 111 PRO A O 1
ATOM 917 N N . ASN A 1 112 ? 2.504 14.260 7.407 1.00 83.50 112 ASN A N 1
ATOM 918 C CA . ASN A 1 112 ? 1.410 14.700 8.276 1.00 83.50 112 ASN A CA 1
ATOM 919 C C . ASN A 1 112 ? 0.310 13.631 8.413 1.00 83.50 112 ASN A C 1
ATOM 921 O O . ASN A 1 112 ? -0.340 13.541 9.454 1.00 83.50 112 ASN A O 1
ATOM 925 N N . ALA A 1 113 ? 0.074 12.832 7.366 1.00 81.25 113 ALA A N 1
ATOM 926 C CA . ALA A 1 113 ? -0.890 11.736 7.426 1.00 81.25 113 ALA A CA 1
ATOM 927 C C . ALA A 1 113 ? -0.377 10.600 8.326 1.00 81.25 113 ALA A C 1
ATOM 929 O O . ALA A 1 113 ? -1.165 9.984 9.046 1.00 81.25 113 ALA A O 1
ATOM 930 N N . ASP A 1 114 ? 0.940 10.376 8.347 1.00 82.25 114 ASP A N 1
ATOM 931 C CA . ASP A 1 114 ? 1.574 9.419 9.253 1.00 82.25 114 ASP A CA 1
ATOM 932 C C . ASP A 1 114 ? 1.465 9.864 10.717 1.00 82.25 114 ASP A C 1
ATOM 934 O O . ASP A 1 114 ? 1.187 9.038 11.586 1.00 82.25 114 ASP A O 1
ATOM 938 N N . GLU A 1 115 ? 1.607 11.164 11.003 1.00 86.06 115 GLU A N 1
ATOM 939 C CA . GLU A 1 115 ? 1.439 11.722 12.354 1.00 86.06 115 GLU A CA 1
ATOM 940 C C . GLU A 1 115 ? 0.051 11.426 12.942 1.00 86.06 115 GLU A C 1
ATOM 942 O O . GLU A 1 115 ? -0.061 11.043 14.108 1.00 86.06 115 GLU A O 1
ATOM 947 N N . ALA A 1 116 ? -1.001 11.506 12.121 1.00 85.19 116 ALA A N 1
ATOM 948 C CA . ALA A 1 116 ? -2.375 11.215 12.533 1.00 85.19 116 ALA A CA 1
ATOM 949 C C . ALA A 1 116 ? -2.614 9.740 12.916 1.00 85.19 116 ALA A C 1
ATOM 951 O O . ALA A 1 116 ? -3.603 9.429 13.581 1.00 85.19 116 ALA A O 1
ATOM 952 N N . ARG A 1 117 ? -1.725 8.822 12.512 1.00 87.31 117 ARG A N 1
ATOM 953 C CA . ARG A 1 117 ? -1.785 7.406 12.904 1.00 87.31 117 ARG A CA 1
ATOM 954 C C . ARG A 1 117 ? -1.297 7.175 14.334 1.00 87.31 117 ARG A C 1
ATOM 956 O O . ARG A 1 117 ? -1.664 6.168 14.945 1.00 87.31 117 ARG A O 1
ATOM 963 N N . TYR A 1 118 ? -0.445 8.055 14.856 1.00 90.06 118 TYR A N 1
ATOM 964 C CA . TYR A 1 118 ? 0.095 7.915 16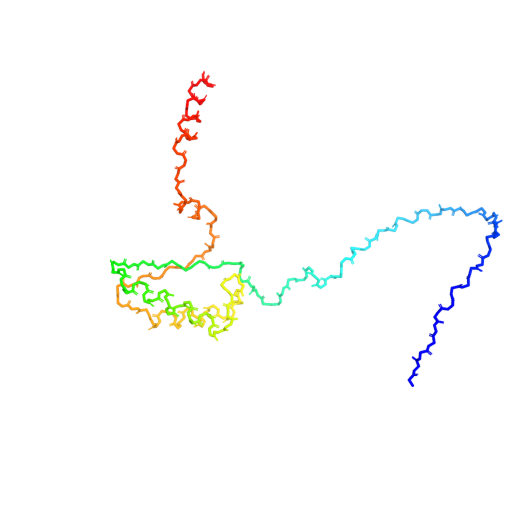.202 1.00 90.06 118 TYR A CA 1
ATOM 965 C C . TYR A 1 118 ? -0.910 8.365 17.260 1.00 90.06 118 TYR A C 1
ATOM 967 O O . TYR A 1 118 ? -1.797 9.184 17.025 1.00 90.06 118 TYR A O 1
ATOM 975 N N . VAL A 1 119 ? -0.759 7.814 18.465 1.00 91.38 119 VAL A N 1
ATOM 976 C CA . VAL A 1 119 ? -1.576 8.213 19.612 1.00 91.38 119 VAL A CA 1
ATOM 977 C C . VAL A 1 119 ? -1.206 9.650 20.008 1.00 91.38 119 VAL A C 1
ATOM 979 O O . VAL A 1 119 ? -0.020 9.917 20.232 1.00 91.38 119 VAL A O 1
ATOM 982 N N . PRO A 1 120 ? -2.178 10.576 20.121 1.00 89.62 120 PRO A N 1
ATOM 983 C CA . PRO A 1 120 ? -1.895 11.959 20.487 1.00 89.62 120 PRO A CA 1
ATOM 984 C C . PRO A 1 120 ? -1.372 12.070 21.925 1.00 89.62 120 PRO A C 1
ATOM 986 O O . PRO A 1 120 ? -1.873 11.422 22.845 1.00 89.62 120 PRO A O 1
ATOM 989 N N . GLN A 1 121 ? -0.383 12.944 22.131 1.00 92.38 121 GLN A N 1
ATOM 990 C CA . GLN A 1 121 ? 0.188 13.233 23.449 1.00 92.38 121 GLN A CA 1
ATOM 991 C C . GLN A 1 121 ? -0.618 14.330 24.156 1.00 92.38 121 GLN A C 1
ATOM 993 O O . GLN A 1 121 ? -0.258 15.507 24.127 1.00 92.38 121 GLN A O 1
ATOM 998 N N . LEU A 1 122 ? -1.720 13.928 24.795 1.00 94.38 122 LEU A N 1
ATOM 999 C CA . LEU A 1 122 ? -2.660 14.845 25.455 1.00 94.38 122 LEU A CA 1
ATOM 1000 C C . LEU A 1 122 ? -2.003 15.683 26.561 1.00 94.38 122 LEU A C 1
ATOM 1002 O O . LEU A 1 122 ? -2.301 16.864 26.697 1.00 94.38 122 LEU A O 1
ATOM 1006 N N . GLU A 1 123 ? -1.077 15.096 27.321 1.00 93.56 123 GLU A N 1
ATOM 1007 C CA . GLU A 1 123 ? -0.361 15.792 28.399 1.00 93.56 123 GLU A CA 1
ATOM 1008 C C . GLU A 1 123 ? 0.501 16.939 27.862 1.00 93.56 123 GLU A C 1
ATOM 1010 O O . GLU A 1 123 ? 0.480 18.045 28.394 1.00 93.56 123 GLU A O 1
ATOM 1015 N N . VAL A 1 124 ? 1.221 16.701 26.762 1.00 93.06 124 VAL A N 1
ATOM 1016 C CA . VAL A 1 124 ? 2.075 17.715 26.129 1.00 93.06 124 VAL A CA 1
ATOM 1017 C C . VAL A 1 124 ? 1.231 18.860 25.581 1.00 93.06 124 VAL A C 1
ATOM 1019 O O . VAL A 1 124 ? 1.585 20.023 25.765 1.00 93.06 124 VAL A O 1
ATOM 1022 N N . GLN A 1 125 ? 0.097 18.540 24.956 1.00 92.88 125 GLN A N 1
ATOM 1023 C CA . GLN A 1 125 ? -0.841 19.539 24.446 1.00 92.88 125 GLN A CA 1
ATOM 1024 C C . GLN A 1 125 ? -1.428 20.385 25.584 1.00 92.88 125 GLN A C 1
ATOM 1026 O O . GLN A 1 125 ? -1.404 21.611 25.502 1.00 92.88 125 GLN A O 1
ATOM 1031 N N . ALA A 1 126 ? -1.863 19.754 26.678 1.00 95.69 126 ALA A N 1
ATOM 1032 C CA . ALA A 1 126 ? -2.390 20.456 27.847 1.00 95.69 126 ALA A CA 1
ATOM 1033 C C . ALA A 1 126 ? -1.356 21.419 28.456 1.00 95.69 126 ALA A C 1
ATOM 1035 O O . ALA A 1 126 ? -1.663 22.583 28.713 1.00 95.69 126 ALA A O 1
ATOM 1036 N N . LEU A 1 127 ? -0.107 20.974 28.612 1.00 95.62 127 LEU A N 1
ATOM 1037 C CA . LEU A 1 127 ? 0.976 21.816 29.127 1.00 95.62 127 LEU A CA 1
ATOM 1038 C C . LEU A 1 127 ? 1.299 22.988 28.189 1.00 95.62 127 LEU A C 1
ATOM 1040 O O . LEU A 1 127 ? 1.528 24.106 28.648 1.00 95.62 127 LEU A O 1
ATOM 1044 N N . GLN A 1 128 ? 1.294 22.770 26.872 1.00 95.56 128 GLN A N 1
ATOM 1045 C CA . GLN A 1 128 ? 1.473 23.846 25.892 1.00 95.56 128 GLN A CA 1
ATOM 1046 C C . GLN A 1 128 ? 0.336 24.873 25.956 1.00 95.56 128 GLN A C 1
ATOM 1048 O O . GLN A 1 128 ? 0.591 26.077 25.891 1.00 95.56 128 GLN A O 1
ATOM 1053 N N . GLU A 1 129 ? -0.908 24.424 26.131 1.00 96.44 129 GLU A N 1
ATOM 1054 C CA . GLU A 1 129 ? -2.051 25.312 26.335 1.00 96.44 129 GLU A CA 1
ATOM 1055 C C . GLU A 1 129 ? -1.914 26.132 27.622 1.00 96.44 129 GLU A C 1
ATOM 1057 O O . GLU A 1 129 ? -2.172 27.336 27.609 1.00 96.44 129 GLU A O 1
ATOM 1062 N N . GLU A 1 130 ? -1.488 25.523 28.727 1.00 95.75 130 GLU A N 1
ATOM 1063 C CA . GLU A 1 130 ? -1.224 26.224 29.988 1.00 95.75 130 GLU A CA 1
ATOM 1064 C C . GLU A 1 130 ? -0.122 27.277 29.843 1.00 95.75 130 GLU A C 1
ATOM 1066 O O . GLU A 1 130 ? -0.326 28.436 30.215 1.00 95.75 130 GLU A O 1
ATOM 1071 N N . LEU A 1 131 ? 1.004 26.926 29.214 1.00 95.06 131 LEU A N 1
ATOM 1072 C CA . LEU A 1 131 ? 2.065 27.884 28.899 1.00 95.06 131 LEU A CA 1
ATOM 1073 C C . LEU A 1 131 ? 1.551 29.025 28.011 1.00 95.06 131 LEU A C 1
ATOM 1075 O O . LEU A 1 131 ? 1.895 30.182 28.243 1.00 95.06 131 LEU A O 1
ATOM 1079 N N . SER A 1 132 ? 0.679 28.738 27.038 1.00 95.81 132 SER A N 1
ATOM 1080 C CA . SER A 1 132 ? 0.094 29.761 26.160 1.00 95.81 132 SER A CA 1
ATOM 1081 C C . SER A 1 132 ? -0.830 30.740 26.896 1.00 95.81 132 SER A C 1
ATOM 1083 O O . SER A 1 132 ? -0.946 31.898 26.494 1.00 95.81 132 SER A O 1
ATOM 1085 N N . LYS A 1 133 ? -1.484 30.288 27.976 1.00 95.25 133 LYS A N 1
ATOM 1086 C CA . LYS A 1 133 ? -2.332 31.120 28.842 1.00 95.25 133 LYS A CA 1
ATOM 1087 C C . LYS A 1 133 ? -1.492 32.028 29.736 1.00 95.25 133 LYS A C 1
ATOM 1089 O O . LYS A 1 133 ? -1.894 33.161 29.956 1.00 95.25 133 LYS A O 1
ATOM 1094 N N . LEU A 1 134 ? -0.349 31.540 30.223 1.00 92.19 134 LEU A N 1
ATOM 1095 C CA . LEU A 1 134 ? 0.572 32.292 31.089 1.00 92.19 134 LEU A CA 1
ATOM 1096 C C . LEU A 1 134 ? 1.519 33.220 30.316 1.00 92.19 134 LEU A C 1
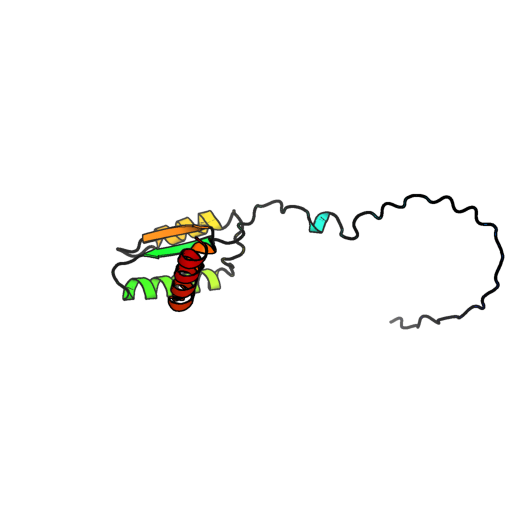ATOM 1098 O O . LEU A 1 134 ? 2.058 34.165 30.880 1.00 92.19 134 LEU A O 1
ATOM 1102 N N . SER A 1 135 ? 1.742 32.936 29.032 1.00 86.75 135 SER A N 1
ATOM 1103 C CA . SER A 1 135 ? 2.542 33.759 28.121 1.00 86.75 135 SER A CA 1
ATOM 1104 C C . SER A 1 135 ? 1.805 35.014 27.621 1.00 86.75 135 SER A C 1
ATOM 1106 O O . SER A 1 135 ? 2.415 35.813 26.907 1.00 86.75 135 SER A O 1
ATOM 1108 N N . LYS A 1 136 ? 0.513 35.165 27.926 1.00 59.88 136 LYS A N 1
ATOM 1109 C CA . LYS A 1 136 ? -0.304 36.346 27.612 1.00 59.88 136 LYS A CA 1
ATOM 1110 C C . LYS A 1 136 ? -0.406 37.254 28.828 1.00 59.88 136 LYS A C 1
ATOM 1112 O O . LYS A 1 136 ? -0.403 38.483 28.608 1.00 59.88 136 LYS A O 1
#

Radius of gyration: 30.66 Å; chains: 1; bounding box: 86×52×50 Å

Sequence (136 aa):
MLANPCVYRSMSQTIINLPFRFMRYNAVTKRLDPPYLSAKPPIPIYTEIQFDLKCFDFAILEQYVKYLRKFFTKLNLEVEKLKAIHLPVIMDVLYQNLPEGVELTVGKTDPNADEARYVPQLEVQALQEELSKLSK

Foldseek 3Di:
DDDDDDDDDDDDDDDDDDPPPDPPDVPPPDPPDDPVVVDDDPFDWQQAKDKDKDAPDPVLVVVVVVVVVVVCVVVVHDRRTHTPVVVVVVVVVCVVPDDPRMDIDMDGDDVVVVVVVDDDPVVVVVVVVVVVVVVD

InterPro domains:
  IPR027487 Large ribosomal subunit protein mL48 [PTHR13473] (77-131)

Organism: NCBI:txid27848

pLDDT: mean 79.23, std 19.19, range [34.81, 96.5]

Secondary structure (DSSP, 8-state):
-------------------------------SS-TTSSPPPSS-EES-EEEEEEES-HHHHHHHHHHHHHHHHHTT--TTSEETTHHHHHHHHHHHTPPTTEEEEEEE--HHHHHTTSPP-HHHHHHHHHHHHHT-